Protein AF-A0A352X4L2-F1 (afdb_monomer)

Nearest PDB structures (foldseek):
  4y6t-assembly3_E  TM=3.479E-01  e=1.510E+00  Tobacco streak virus
  4y6t-assembly3_D  TM=3.682E-01  e=2.737E+00  Tobacco streak virus

Radius of gyration: 12.98 Å; Cα contacts (8 Å, |Δi|>4): 148; chains: 1; bounding box: 24×40×30 Å

pLDDT: mean 86.67, std 12.31, range [39.38, 95.94]

Sequence (85 aa):
MATTTTATKTLRVISKTPFKDNTAQLQDLTEDAKSKLLYFSPETIFKVTVDPKIQDQHYRFTLADGQKINGKTTWFVFKDHVKIE

Mean predicted aligned error: 5.45 Å

Structure (mmCIF, N/CA/C/O backbone):
data_AF-A0A352X4L2-F1
#
_entry.id   AF-A0A352X4L2-F1
#
loop_
_atom_site.group_PDB
_atom_site.id
_atom_site.type_symbol
_atom_site.label_atom_id
_atom_site.label_alt_id
_atom_site.label_comp_id
_atom_site.label_asym_id
_atom_site.label_entity_id
_atom_site.label_seq_id
_atom_site.pdbx_PDB_ins_code
_atom_site.Cartn_x
_atom_site.Cartn_y
_atom_site.Cartn_z
_atom_site.occupancy
_atom_site.B_iso_or_equiv
_atom_site.auth_seq_id
_atom_site.auth_comp_id
_atom_site.auth_asym_id
_atom_site.auth_atom_id
_atom_site.pdbx_PDB_model_num
ATOM 1 N N . MET A 1 1 ? -3.446 29.346 8.754 1.00 39.75 1 MET A N 1
ATOM 2 C CA . MET A 1 1 ? -2.871 28.358 7.816 1.00 39.75 1 MET A CA 1
ATOM 3 C C . MET A 1 1 ? -3.608 27.051 8.038 1.00 39.75 1 MET A C 1
ATOM 5 O O . MET A 1 1 ? -3.627 26.589 9.170 1.00 39.75 1 MET A O 1
ATOM 9 N N . ALA A 1 2 ? -4.306 26.521 7.033 1.00 40.06 2 ALA A N 1
ATOM 10 C CA . ALA A 1 2 ? -5.047 25.273 7.189 1.00 40.06 2 ALA A CA 1
ATOM 11 C C . ALA A 1 2 ? -4.050 24.109 7.219 1.00 40.06 2 ALA A C 1
ATOM 13 O O . ALA A 1 2 ? -3.481 23.747 6.193 1.00 40.06 2 ALA A O 1
ATOM 14 N N . THR A 1 3 ? -3.802 23.546 8.398 1.00 39.38 3 THR A N 1
ATOM 15 C CA . THR A 1 3 ? -3.144 22.247 8.519 1.00 39.38 3 THR A CA 1
ATOM 16 C C . THR A 1 3 ? -4.140 21.210 8.019 1.00 39.38 3 THR A C 1
ATOM 18 O O . THR A 1 3 ? -5.029 20.790 8.756 1.00 39.38 3 THR A O 1
ATOM 21 N N . THR A 1 4 ? -4.058 20.829 6.745 1.00 47.03 4 THR A N 1
ATOM 22 C CA . THR A 1 4 ? -4.693 19.595 6.276 1.00 47.03 4 THR A CA 1
ATOM 23 C C . THR A 1 4 ? -3.996 18.443 6.979 1.00 47.03 4 THR A C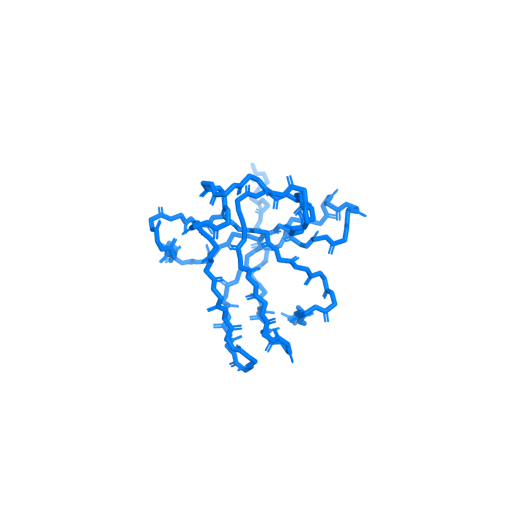 1
ATOM 25 O O . THR A 1 4 ? -2.981 17.934 6.512 1.00 47.03 4 THR A O 1
ATOM 28 N N . THR A 1 5 ? -4.504 18.081 8.154 1.00 52.16 5 THR A N 1
ATOM 29 C CA . THR A 1 5 ? -4.130 16.864 8.860 1.00 52.16 5 THR A CA 1
ATOM 30 C C . THR A 1 5 ? -4.603 15.711 7.988 1.00 52.16 5 THR A C 1
ATOM 32 O O . THR A 1 5 ? -5.777 15.346 8.013 1.00 52.16 5 THR A O 1
ATOM 35 N N . THR A 1 6 ? -3.726 15.184 7.133 1.00 65.06 6 THR A N 1
ATOM 36 C CA . THR A 1 6 ? -4.031 13.968 6.381 1.00 65.06 6 THR A CA 1
ATOM 37 C C . THR A 1 6 ? -4.199 12.857 7.407 1.00 65.06 6 THR A C 1
ATOM 39 O O . THR A 1 6 ? -3.217 12.391 7.984 1.00 65.06 6 THR A O 1
ATOM 42 N N . ALA A 1 7 ? -5.450 12.503 7.701 1.00 80.56 7 ALA A N 1
ATOM 43 C CA . ALA A 1 7 ? -5.769 11.504 8.706 1.00 80.56 7 ALA A CA 1
ATOM 44 C C . ALA A 1 7 ? -5.060 10.190 8.365 1.00 80.56 7 ALA A C 1
ATOM 46 O O . ALA A 1 7 ? -5.139 9.694 7.236 1.00 80.56 7 ALA A O 1
ATOM 47 N N . THR A 1 8 ? -4.340 9.652 9.342 1.00 89.56 8 THR A N 1
ATOM 48 C CA . THR A 1 8 ? -3.700 8.350 9.221 1.00 89.56 8 THR A CA 1
ATOM 49 C C . THR A 1 8 ? -4.773 7.269 9.224 1.00 89.56 8 THR A C 1
ATOM 51 O O . THR A 1 8 ? -5.715 7.321 10.011 1.00 89.56 8 THR A O 1
ATOM 54 N N . LYS A 1 9 ? -4.622 6.294 8.337 1.00 92.69 9 LYS A N 1
ATOM 55 C CA . LYS A 1 9 ? -5.485 5.128 8.178 1.00 92.69 9 LYS A CA 1
ATOM 56 C C . LYS A 1 9 ? -4.687 3.850 8.362 1.00 92.69 9 LYS A C 1
ATOM 58 O O . LYS A 1 9 ? -3.454 3.854 8.277 1.00 92.69 9 LYS A O 1
ATOM 63 N N . THR A 1 10 ? -5.397 2.755 8.572 1.00 94.50 10 THR A N 1
ATOM 64 C CA . THR A 1 10 ? -4.804 1.423 8.617 1.00 94.50 10 THR A CA 1
ATOM 65 C C . THR A 1 10 ? -4.964 0.766 7.253 1.00 94.50 10 THR A C 1
ATOM 67 O O . THR A 1 10 ? -6.072 0.655 6.740 1.00 94.50 10 THR A O 1
ATOM 70 N N . LEU A 1 11 ? -3.858 0.339 6.648 1.00 94.31 11 LEU A N 1
ATOM 71 C CA . LEU A 1 11 ? -3.847 -0.468 5.432 1.00 94.31 11 LEU A CA 1
ATOM 72 C C . LEU A 1 11 ? -3.527 -1.906 5.816 1.00 94.31 11 LEU A C 1
ATOM 74 O O . LEU A 1 11 ? -2.419 -2.201 6.262 1.00 94.31 11 LEU A O 1
ATOM 78 N N . ARG A 1 12 ? -4.498 -2.795 5.633 1.00 95.75 12 ARG A N 1
ATOM 79 C CA . ARG A 1 12 ? -4.351 -4.237 5.827 1.00 95.75 12 ARG A CA 1
ATOM 80 C C . ARG A 1 12 ? -4.208 -4.915 4.476 1.00 95.75 12 ARG A C 1
ATOM 82 O O . ARG A 1 12 ? -5.068 -4.763 3.614 1.00 95.75 12 ARG A O 1
ATOM 89 N N . VAL A 1 13 ? -3.150 -5.693 4.300 1.00 95.44 13 VAL A N 1
ATOM 90 C CA . VAL A 1 13 ? -2.991 -6.578 3.145 1.00 95.44 13 VAL A CA 1
ATOM 91 C C . VAL A 1 13 ? -3.915 -7.779 3.328 1.00 95.44 13 VAL A C 1
ATOM 93 O O . VAL A 1 13 ? -3.821 -8.474 4.334 1.00 95.44 13 VAL A O 1
ATOM 96 N N . ILE A 1 14 ? -4.815 -8.022 2.377 1.00 95.94 14 ILE A N 1
ATOM 97 C CA . ILE A 1 14 ? -5.774 -9.145 2.416 1.00 95.94 14 ILE A CA 1
ATOM 98 C C . ILE A 1 14 ? -5.436 -10.239 1.394 1.00 95.94 14 ILE A C 1
ATOM 100 O O . ILE A 1 14 ? -5.901 -11.366 1.519 1.00 95.94 14 ILE A O 1
ATOM 104 N N . SER A 1 15 ? -4.583 -9.930 0.415 1.00 94.69 15 SER A N 1
ATOM 105 C CA . SER A 1 15 ? -4.045 -10.879 -0.562 1.00 94.69 15 SER A CA 1
ATOM 106 C C . SER A 1 15 ? -2.559 -10.615 -0.784 1.00 94.69 15 SER A C 1
ATOM 108 O O . SER A 1 15 ? -2.114 -9.470 -0.700 1.00 94.69 15 SER A O 1
ATOM 110 N N . LYS A 1 16 ? -1.775 -11.663 -1.078 1.00 93.69 16 LYS A N 1
ATOM 111 C CA . LYS A 1 16 ? -0.338 -11.517 -1.342 1.00 93.69 16 LYS A CA 1
ATOM 112 C C . LYS A 1 16 ? -0.138 -10.562 -2.517 1.00 93.69 16 LYS A C 1
ATOM 114 O O . LYS A 1 16 ? -0.525 -10.869 -3.641 1.00 93.69 16 LYS A O 1
ATOM 119 N N . THR A 1 17 ? 0.502 -9.425 -2.269 1.00 93.88 17 THR A N 1
ATOM 120 C CA . THR A 1 17 ? 0.593 -8.352 -3.263 1.00 93.88 17 THR A CA 1
ATOM 121 C C . THR A 1 17 ? 1.951 -7.666 -3.230 1.00 93.88 17 THR A C 1
ATOM 123 O O . THR A 1 17 ? 2.523 -7.500 -2.150 1.00 93.88 17 THR A O 1
ATOM 126 N N . PRO A 1 18 ? 2.481 -7.243 -4.389 1.00 93.69 18 PRO A N 1
ATOM 127 C CA . PRO A 1 18 ? 3.652 -6.393 -4.417 1.00 93.69 18 PRO A CA 1
ATOM 128 C C . PRO A 1 18 ? 3.281 -4.939 -4.120 1.00 93.69 18 PRO A C 1
ATOM 130 O O . PRO A 1 18 ? 2.252 -4.438 -4.582 1.00 93.69 18 PRO A O 1
ATOM 133 N N . PHE A 1 19 ? 4.158 -4.252 -3.397 1.00 93.25 19 PHE A N 1
ATOM 134 C CA . PHE A 1 19 ? 4.210 -2.798 -3.362 1.00 93.25 19 PHE A CA 1
ATOM 135 C C . PHE A 1 19 ? 5.144 -2.311 -4.467 1.00 93.25 19 PHE A C 1
ATOM 137 O O . PHE A 1 19 ? 6.229 -2.861 -4.677 1.00 93.25 19 PHE A O 1
ATOM 144 N N . LYS A 1 20 ? 4.691 -1.283 -5.184 1.00 90.44 20 LYS A N 1
ATOM 145 C CA . LYS A 1 20 ? 5.323 -0.758 -6.399 1.00 90.44 20 LYS A CA 1
ATOM 146 C C . LYS A 1 20 ? 5.625 0.724 -6.265 1.00 90.44 20 LYS A C 1
ATOM 148 O O . LYS A 1 20 ? 4.987 1.419 -5.480 1.00 90.44 20 LYS A O 1
ATOM 153 N N . ASP A 1 21 ? 6.562 1.221 -7.062 1.00 87.81 21 ASP A N 1
ATOM 154 C CA . ASP A 1 21 ? 6.843 2.660 -7.177 1.00 87.81 21 ASP A CA 1
ATOM 155 C C . ASP A 1 21 ? 6.007 3.376 -8.246 1.00 87.81 21 ASP A C 1
ATOM 157 O O . ASP A 1 21 ? 6.081 4.598 -8.360 1.00 87.81 21 ASP A O 1
ATOM 161 N N . ASN A 1 22 ? 5.176 2.637 -8.981 1.00 84.06 22 ASN A N 1
ATOM 162 C CA . ASN A 1 22 ? 4.309 3.160 -10.029 1.00 84.06 22 ASN A CA 1
ATOM 163 C C . ASN A 1 22 ? 2.984 2.373 -10.116 1.00 84.06 22 ASN A C 1
ATOM 165 O O . ASN A 1 22 ? 2.802 1.345 -9.456 1.00 84.06 22 ASN A O 1
ATOM 169 N N . THR A 1 23 ? 2.056 2.865 -10.940 1.00 83.75 23 THR A N 1
ATOM 170 C CA . THR A 1 23 ? 0.726 2.272 -11.173 1.00 8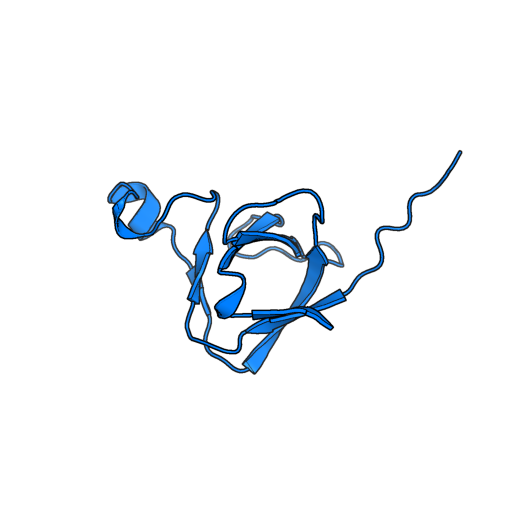3.75 23 THR A CA 1
ATOM 171 C C . THR A 1 23 ? 0.688 1.260 -12.322 1.00 83.75 23 THR A C 1
ATOM 173 O O . THR A 1 23 ? -0.384 0.748 -12.631 1.00 83.75 23 THR A O 1
ATOM 176 N N . ALA A 1 24 ? 1.813 0.954 -12.977 1.00 85.12 24 ALA A N 1
ATOM 177 C CA . ALA A 1 24 ? 1.813 0.038 -14.116 1.00 85.12 24 ALA A CA 1
ATOM 178 C C . ALA A 1 24 ? 1.413 -1.378 -13.680 1.00 85.12 24 ALA A C 1
ATOM 180 O O . ALA A 1 24 ? 1.773 -1.842 -12.591 1.00 85.12 24 ALA A O 1
ATOM 181 N N . GLN A 1 25 ? 0.657 -2.078 -14.523 1.00 83.75 25 GLN A N 1
ATOM 182 C CA . GLN A 1 25 ? 0.294 -3.473 -14.283 1.00 83.75 25 GLN A CA 1
ATOM 183 C C . GLN A 1 25 ? 1.550 -4.352 -14.288 1.00 83.75 25 GLN A C 1
ATOM 185 O O . GLN A 1 25 ? 2.549 -4.027 -14.925 1.00 83.75 25 GLN A O 1
ATOM 190 N N . LEU A 1 26 ? 1.518 -5.481 -13.571 1.00 85.12 26 LEU A N 1
ATOM 191 C CA . LEU A 1 26 ? 2.708 -6.332 -13.410 1.00 85.12 26 LEU A CA 1
ATOM 192 C C . LEU A 1 26 ? 3.254 -6.865 -14.740 1.00 85.12 26 LEU A C 1
ATOM 194 O O . LEU A 1 26 ? 4.462 -7.060 -14.870 1.00 85.12 26 LEU A O 1
ATOM 198 N N . GLN A 1 27 ? 2.376 -7.089 -15.716 1.00 85.88 27 GLN A N 1
ATOM 199 C CA . GLN A 1 27 ? 2.747 -7.548 -17.053 1.00 85.88 27 GLN A CA 1
ATOM 200 C C . GLN A 1 27 ? 3.537 -6.496 -17.846 1.00 85.88 27 GLN A C 1
ATOM 202 O O . GLN A 1 27 ? 4.435 -6.871 -18.594 1.00 85.88 27 GLN A O 1
ATOM 207 N N . ASP A 1 28 ? 3.269 -5.208 -17.610 1.00 87.75 28 ASP A N 1
ATOM 208 C CA . ASP A 1 28 ? 3.869 -4.075 -18.326 1.00 87.75 28 ASP A CA 1
ATOM 209 C C . ASP A 1 28 ? 5.155 -3.555 -17.65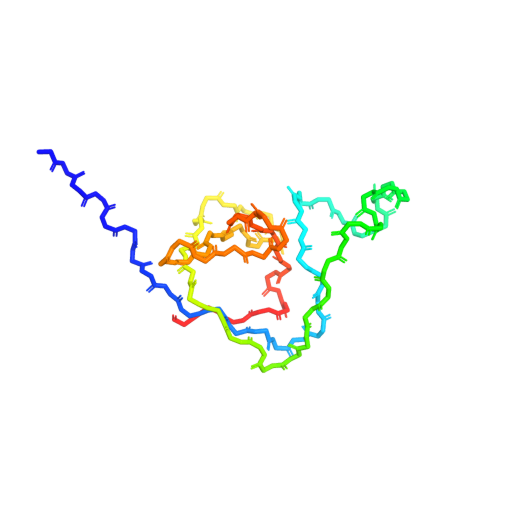9 1.00 87.75 28 ASP A C 1
ATOM 211 O O . ASP A 1 28 ? 5.805 -2.638 -18.159 1.00 87.75 28 ASP A O 1
ATOM 215 N N . LEU A 1 29 ? 5.545 -4.127 -16.514 1.00 87.44 29 LEU A N 1
ATOM 216 C CA . LEU A 1 29 ? 6.796 -3.781 -15.846 1.00 87.44 29 LEU A CA 1
ATOM 217 C C . LEU A 1 29 ? 8.005 -4.379 -16.575 1.00 87.44 29 LEU A C 1
ATOM 219 O O . LEU A 1 29 ? 8.031 -5.570 -16.904 1.00 87.44 29 LEU A O 1
ATOM 223 N N . THR A 1 30 ? 9.051 -3.565 -16.719 1.00 90.12 30 THR A N 1
ATOM 224 C CA . THR A 1 30 ? 10.386 -4.020 -17.130 1.00 90.12 30 THR A CA 1
ATOM 225 C C . THR A 1 30 ? 10.971 -4.998 -16.106 1.00 90.12 30 THR A C 1
ATOM 227 O O . THR A 1 30 ? 10.560 -5.020 -14.943 1.00 90.12 30 THR A O 1
ATOM 230 N N . GLU A 1 31 ? 11.958 -5.803 -16.505 1.00 88.19 31 GLU A N 1
ATOM 231 C CA . GLU A 1 31 ? 12.616 -6.747 -15.586 1.00 88.19 31 GLU A CA 1
ATOM 232 C C . GLU A 1 31 ? 13.280 -6.044 -14.392 1.00 88.19 31 GLU A C 1
ATOM 234 O O . GLU A 1 31 ? 13.148 -6.500 -13.256 1.00 88.19 31 GLU A O 1
ATOM 239 N N . ASP A 1 32 ? 13.900 -4.882 -14.618 1.00 87.56 32 ASP A N 1
ATOM 240 C CA . ASP A 1 32 ? 14.461 -4.045 -13.547 1.00 87.56 32 ASP A CA 1
ATOM 241 C C . ASP A 1 32 ? 13.383 -3.599 -12.541 1.00 87.56 32 ASP A C 1
ATOM 243 O O . ASP A 1 32 ? 13.582 -3.693 -11.328 1.00 87.56 32 ASP A O 1
ATOM 247 N N . ALA A 1 33 ? 12.208 -3.178 -13.021 1.00 86.25 33 ALA A N 1
ATOM 248 C CA . ALA A 1 33 ? 11.107 -2.790 -12.146 1.00 86.25 33 ALA A CA 1
ATOM 249 C C . ALA A 1 33 ? 10.523 -3.997 -11.392 1.00 86.25 33 ALA A C 1
ATOM 251 O O . ALA A 1 33 ? 10.208 -3.891 -10.206 1.00 86.25 33 ALA A O 1
ATOM 252 N N . LYS A 1 34 ? 10.439 -5.167 -12.042 1.00 87.25 34 LYS A N 1
ATOM 253 C CA . LYS A 1 34 ? 10.023 -6.428 -11.403 1.00 87.25 34 LYS A C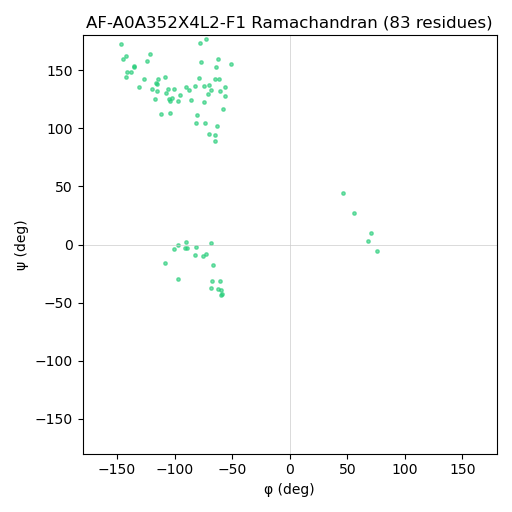A 1
ATOM 254 C C . LYS A 1 34 ? 10.978 -6.846 -10.284 1.00 87.25 34 LYS A C 1
ATOM 256 O O . LYS A 1 34 ? 10.516 -7.290 -9.235 1.00 87.25 34 LYS A O 1
ATOM 261 N N . SER A 1 35 ? 12.283 -6.638 -10.461 1.00 86.75 35 SER A N 1
ATOM 262 C CA . SER A 1 35 ? 13.290 -6.923 -9.431 1.00 86.75 35 SER A CA 1
ATOM 263 C C . SER A 1 35 ? 13.178 -6.019 -8.196 1.00 86.75 35 SER A C 1
ATOM 265 O O . SER A 1 35 ? 13.741 -6.347 -7.152 1.00 86.75 35 SER A O 1
ATOM 267 N N . LYS A 1 36 ? 12.476 -4.883 -8.292 1.00 85.69 36 LYS A N 1
ATOM 268 C CA . LYS A 1 36 ? 12.284 -3.917 -7.195 1.00 85.69 36 LYS A CA 1
ATOM 269 C C . LYS A 1 36 ? 10.961 -4.106 -6.449 1.00 85.69 36 LYS A C 1
ATOM 271 O O . LYS A 1 36 ? 10.688 -3.369 -5.499 1.00 85.69 36 LYS A O 1
ATOM 276 N N . LEU A 1 37 ? 10.144 -5.077 -6.864 1.00 89.25 37 LEU A N 1
ATOM 277 C CA . LEU A 1 37 ? 8.871 -5.390 -6.224 1.00 89.25 37 LEU A CA 1
ATOM 278 C C . LEU A 1 37 ? 9.088 -5.975 -4.832 1.00 89.25 37 LEU A C 1
ATOM 280 O O . LEU A 1 37 ? 9.857 -6.916 -4.646 1.00 89.25 37 LEU A O 1
ATOM 284 N N . LEU A 1 38 ? 8.339 -5.459 -3.863 1.00 91.44 38 LEU A N 1
ATOM 285 C CA . LEU A 1 38 ? 8.349 -5.966 -2.495 1.00 91.44 38 LEU A CA 1
ATOM 286 C C . LEU A 1 38 ? 7.012 -6.619 -2.197 1.00 91.44 38 LEU A C 1
ATOM 288 O O . LEU A 1 38 ? 5.990 -5.942 -2.150 1.00 91.44 38 LEU A O 1
ATOM 292 N N . TYR A 1 39 ? 7.017 -7.937 -2.026 1.00 93.38 39 TYR A N 1
ATOM 293 C CA . TYR A 1 39 ? 5.803 -8.701 -1.769 1.00 93.38 39 TYR A CA 1
ATOM 294 C C . TYR A 1 39 ? 5.491 -8.752 -0.281 1.00 93.38 39 TYR A C 1
ATOM 296 O O . TYR A 1 39 ? 6.348 -9.098 0.529 1.00 93.38 39 TYR A O 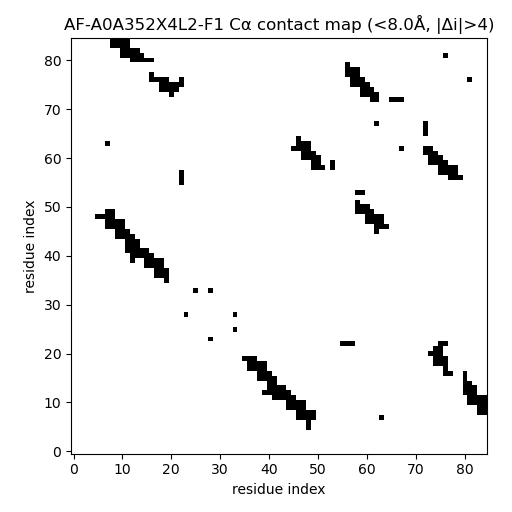1
ATOM 304 N N . PHE A 1 40 ? 4.233 -8.483 0.048 1.00 93.44 40 PHE A N 1
ATOM 305 C CA . PHE A 1 40 ? 3.711 -8.581 1.402 1.00 93.44 40 PHE A CA 1
ATOM 306 C C . PHE A 1 40 ? 2.641 -9.660 1.475 1.00 93.44 40 PHE A C 1
ATOM 308 O O . PHE A 1 40 ? 1.828 -9.813 0.559 1.00 93.44 40 PHE A O 1
ATOM 315 N N . SER A 1 41 ? 2.672 -10.428 2.560 1.00 93.50 41 SER A N 1
ATOM 316 C CA . SER A 1 41 ? 1.689 -11.471 2.840 1.00 93.50 41 SER A CA 1
ATOM 317 C C . SER A 1 41 ? 0.380 -10.864 3.356 1.00 93.50 41 SER A C 1
ATOM 319 O O . SER A 1 41 ? 0.400 -9.762 3.917 1.00 93.50 41 SER A O 1
ATOM 321 N N . PRO A 1 42 ? -0.752 -11.576 3.220 1.00 94.19 42 PRO A N 1
ATOM 322 C CA . PRO A 1 42 ? -1.982 -11.232 3.927 1.00 94.19 42 PRO A CA 1
ATOM 323 C C . PRO A 1 42 ? -1.742 -11.046 5.428 1.00 94.19 42 PRO A C 1
ATOM 325 O O . PRO A 1 42 ? -0.784 -11.592 5.974 1.00 94.19 42 PRO A O 1
ATOM 328 N N . GLU A 1 43 ? -2.607 -10.273 6.079 1.00 92.00 43 GLU A N 1
ATOM 329 C CA . GLU A 1 43 ? -2.522 -9.884 7.493 1.00 92.00 43 GLU A CA 1
ATOM 330 C C . GLU A 1 43 ? -1.354 -8.947 7.839 1.00 92.00 43 GLU A C 1
ATOM 332 O O . GLU A 1 43 ? -1.211 -8.537 8.990 1.00 92.00 43 GLU A O 1
ATOM 337 N N . THR A 1 44 ? -0.557 -8.519 6.852 1.00 94.12 44 THR A N 1
ATOM 338 C CA . THR A 1 44 ? 0.405 -7.428 7.057 1.00 94.12 44 THR A CA 1
ATOM 339 C C . THR A 1 44 ? -0.346 -6.104 7.192 1.00 94.12 44 THR A C 1
ATOM 341 O O . THR A 1 44 ? -1.177 -5.767 6.347 1.00 94.12 44 THR A O 1
ATOM 344 N N . ILE A 1 45 ? -0.041 -5.339 8.240 1.00 93.81 45 ILE A N 1
ATOM 345 C CA . ILE A 1 45 ? -0.729 -4.087 8.566 1.00 93.81 45 ILE A CA 1
ATOM 346 C C . ILE A 1 45 ? 0.261 -2.922 8.549 1.00 93.81 45 ILE A C 1
ATOM 348 O O . ILE A 1 45 ? 1.334 -2.998 9.146 1.00 93.81 45 ILE A O 1
ATOM 352 N N . PHE A 1 46 ? -0.132 -1.820 7.913 1.00 93.44 46 PHE A N 1
ATOM 353 C CA . PHE A 1 46 ? 0.629 -0.577 7.856 1.00 93.44 46 PHE A CA 1
ATOM 354 C C . PHE A 1 46 ? -0.220 0.602 8.318 1.00 93.44 46 PHE A C 1
ATOM 356 O O . PHE A 1 46 ? -1.398 0.703 7.976 1.00 93.44 46 PHE A O 1
ATOM 363 N N . LYS A 1 47 ? 0.398 1.545 9.032 1.00 94.44 47 LYS A N 1
ATOM 364 C CA . LYS A 1 47 ? -0.181 2.876 9.217 1.00 94.44 47 LYS A CA 1
ATOM 365 C C . LYS A 1 47 ? 0.213 3.740 8.036 1.00 94.44 47 LYS A C 1
ATOM 367 O O . LYS A 1 47 ? 1.397 3.875 7.728 1.00 94.44 47 LYS A O 1
ATOM 372 N N . VAL A 1 48 ? -0.774 4.304 7.354 1.00 94.31 48 VAL A N 1
ATOM 373 C CA . VAL A 1 48 ? -0.547 5.027 6.106 1.00 94.31 48 VAL A CA 1
ATOM 374 C C . VAL A 1 48 ? -1.433 6.254 5.996 1.00 94.31 48 VAL A C 1
ATOM 376 O O . VAL A 1 48 ? -2.464 6.374 6.642 1.00 94.31 48 VAL A O 1
ATOM 379 N N . THR A 1 49 ? -1.069 7.156 5.105 1.00 92.56 49 THR A N 1
ATOM 380 C CA . THR A 1 49 ? -1.975 8.151 4.535 1.00 92.56 49 THR A CA 1
ATOM 381 C C . THR A 1 49 ? -2.254 7.745 3.098 1.00 92.56 49 THR A C 1
ATOM 383 O O . THR A 1 49 ? -1.324 7.432 2.359 1.00 92.56 49 THR A O 1
ATOM 386 N N . VAL A 1 50 ? -3.523 7.695 2.701 1.00 90.06 50 VAL A N 1
ATOM 387 C CA . VAL A 1 50 ? -3.918 7.284 1.345 1.00 90.06 50 VAL A CA 1
ATOM 388 C C . VAL A 1 50 ? -4.226 8.527 0.524 1.00 90.06 50 VAL A C 1
ATOM 390 O O . VAL A 1 50 ? -4.933 9.414 0.996 1.00 90.06 50 VAL A O 1
ATOM 393 N N . ASP A 1 51 ? -3.704 8.590 -0.698 1.00 86.44 51 ASP A N 1
ATOM 394 C CA . ASP A 1 51 ? -4.015 9.650 -1.652 1.00 86.44 51 ASP A CA 1
ATOM 395 C C . ASP A 1 51 ? -5.362 9.337 -2.334 1.00 86.44 51 ASP A C 1
ATOM 397 O O . ASP A 1 51 ? -5.451 8.369 -3.099 1.00 86.44 51 ASP A O 1
ATOM 401 N N . PRO A 1 52 ? -6.430 10.114 -2.070 1.00 74.06 52 PRO A N 1
ATOM 402 C CA . PRO A 1 52 ? -7.758 9.827 -2.602 1.00 74.06 52 PRO A CA 1
ATOM 403 C C . PRO A 1 52 ? -7.893 10.171 -4.091 1.00 74.06 52 PRO A C 1
ATOM 405 O O . PRO A 1 52 ? -8.904 9.832 -4.699 1.00 74.06 52 PRO A O 1
ATOM 408 N N . LYS A 1 53 ? -6.914 10.862 -4.694 1.00 74.62 53 LYS A N 1
ATOM 409 C CA . LYS A 1 53 ? -7.019 11.362 -6.073 1.00 74.62 53 LYS A CA 1
ATOM 410 C C . LYS A 1 53 ? -6.690 10.305 -7.125 1.00 74.62 53 LYS A C 1
ATOM 412 O O . LYS A 1 53 ? -6.905 10.551 -8.311 1.00 74.62 53 LYS A O 1
ATOM 417 N N . ILE A 1 54 ? -6.186 9.135 -6.725 1.00 74.00 54 ILE A N 1
ATOM 418 C CA . ILE A 1 54 ? -5.871 8.064 -7.673 1.00 74.00 54 ILE A CA 1
ATOM 419 C C . ILE A 1 54 ? -7.138 7.280 -8.022 1.00 74.00 54 ILE A C 1
ATOM 421 O O . ILE A 1 54 ? -7.622 6.441 -7.256 1.00 74.00 54 ILE A O 1
ATOM 425 N N . GLN A 1 55 ? -7.651 7.545 -9.223 1.00 66.88 55 GLN A N 1
ATOM 426 C CA . GLN A 1 55 ? -8.799 6.842 -9.808 1.00 66.88 55 GLN A CA 1
ATOM 427 C C . GLN A 1 55 ? -8.428 5.501 -10.463 1.00 66.88 55 GLN A C 1
ATOM 429 O O . GLN A 1 55 ? -9.307 4.774 -10.908 1.00 66.88 55 GLN A O 1
ATOM 434 N N . ASP A 1 56 ? -7.144 5.148 -10.481 1.00 79.38 56 ASP A N 1
ATOM 435 C CA . ASP A 1 56 ? -6.643 3.900 -11.058 1.00 79.38 56 ASP A CA 1
ATOM 436 C C . ASP A 1 56 ? -6.991 2.662 -10.198 1.00 79.38 56 ASP A C 1
ATOM 438 O O . ASP A 1 56 ? -7.524 2.789 -9.095 1.00 79.38 56 ASP A O 1
ATOM 442 N N . GLN A 1 57 ? -6.649 1.453 -10.650 1.00 87.50 57 GLN A N 1
ATOM 443 C CA . GLN A 1 57 ? -6.796 0.200 -9.888 1.00 87.50 57 GLN A CA 1
ATOM 444 C C . GLN A 1 57 ? -5.844 0.095 -8.680 1.00 87.50 57 GLN A C 1
ATOM 446 O O . GLN A 1 57 ? -5.848 -0.902 -7.958 1.00 87.50 57 GLN A O 1
ATOM 451 N N . HIS A 1 58 ? -5.034 1.125 -8.431 1.00 90.88 58 HIS A N 1
ATOM 452 C CA . HIS A 1 58 ? -4.065 1.174 -7.343 1.00 90.88 58 HIS A CA 1
ATOM 453 C C . HIS A 1 58 ? -4.406 2.252 -6.315 1.00 90.88 58 HIS A C 1
ATOM 455 O O . HIS A 1 58 ? -4.803 3.364 -6.661 1.00 90.88 58 HIS A O 1
ATOM 461 N N . TYR A 1 59 ? -4.181 1.959 -5.037 1.00 91.31 59 TYR A N 1
ATOM 462 C CA . TYR A 1 59 ? -3.997 2.993 -4.026 1.00 91.31 59 TYR A CA 1
ATOM 463 C C . TYR A 1 59 ? -2.555 3.476 -4.052 1.00 91.31 59 TYR A C 1
ATOM 465 O O . TYR A 1 59 ? -1.631 2.664 -4.065 1.00 91.31 59 TYR A O 1
ATOM 473 N N . ARG A 1 60 ? -2.366 4.794 -3.979 1.00 92.88 60 ARG A N 1
ATOM 474 C CA . ARG A 1 60 ? -1.104 5.391 -3.542 1.00 92.88 60 ARG A CA 1
ATOM 475 C C . ARG A 1 60 ? -1.215 5.699 -2.067 1.00 92.88 60 ARG A C 1
ATOM 477 O O . ARG A 1 60 ? -2.156 6.369 -1.643 1.00 92.88 60 ARG A O 1
ATOM 484 N N . PHE A 1 61 ? -0.242 5.247 -1.300 1.00 92.19 61 PHE A N 1
ATOM 485 C CA . PHE A 1 61 ? -0.191 5.523 0.121 1.00 92.19 61 PHE A CA 1
ATOM 486 C C . PHE A 1 61 ? 1.217 5.918 0.546 1.00 92.19 61 PHE A C 1
ATOM 488 O O . PHE A 1 61 ? 2.208 5.537 -0.077 1.00 92.19 61 PHE A O 1
ATOM 495 N N . THR A 1 62 ? 1.294 6.699 1.615 1.00 93.75 62 THR A N 1
ATOM 496 C CA . THR A 1 62 ? 2.542 7.081 2.267 1.00 93.75 62 THR A CA 1
ATOM 497 C C . THR A 1 62 ? 2.534 6.515 3.674 1.00 93.75 62 THR A C 1
ATOM 499 O O . THR A 1 62 ? 1.595 6.762 4.429 1.00 93.75 62 THR A O 1
ATOM 502 N N . LEU A 1 63 ? 3.564 5.749 4.016 1.00 93.25 63 LEU A N 1
ATOM 503 C CA . LEU A 1 63 ? 3.776 5.215 5.356 1.00 93.25 63 LEU A CA 1
ATOM 504 C C . LEU A 1 63 ? 3.816 6.355 6.383 1.00 93.25 63 LEU A C 1
ATOM 506 O O . LEU A 1 63 ? 4.428 7.401 6.150 1.00 93.25 63 LEU A O 1
ATOM 510 N N . ALA A 1 64 ? 3.124 6.160 7.498 1.00 92.25 64 ALA A N 1
ATOM 511 C CA . ALA A 1 64 ? 3.046 7.132 8.578 1.00 92.25 64 ALA A CA 1
ATOM 512 C C . ALA A 1 64 ? 4.315 7.125 9.442 1.00 92.25 64 ALA A C 1
ATOM 514 O O . ALA A 1 64 ? 5.195 6.283 9.270 1.00 92.25 64 ALA A O 1
ATOM 515 N N . ASP A 1 65 ? 4.409 8.077 10.374 1.00 87.00 65 ASP A N 1
ATOM 516 C CA . ASP A 1 65 ? 5.415 8.078 11.447 1.00 87.00 65 ASP A CA 1
ATOM 517 C C . ASP A 1 65 ? 6.879 7.993 10.958 1.00 87.00 65 ASP A C 1
ATOM 519 O O . ASP A 1 65 ? 7.762 7.488 11.646 1.00 87.00 65 ASP A O 1
ATOM 523 N N . GLY A 1 66 ? 7.152 8.464 9.734 1.00 83.56 66 GLY A N 1
ATOM 524 C CA . GLY A 1 66 ? 8.484 8.407 9.123 1.00 83.56 66 GLY A CA 1
ATOM 525 C C . GLY A 1 66 ? 8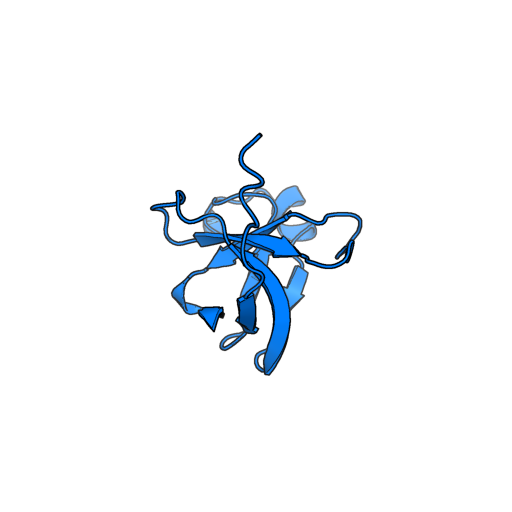.948 6.999 8.729 1.00 83.56 66 GLY A C 1
ATOM 526 O O . GLY A 1 66 ? 10.115 6.828 8.363 1.00 83.56 66 GLY A O 1
ATOM 527 N N . GLN A 1 67 ? 8.061 6.000 8.776 1.00 89.25 67 GLN A N 1
ATOM 528 C CA . GLN A 1 67 ? 8.370 4.626 8.397 1.00 89.25 67 GLN A CA 1
ATOM 529 C C . GLN A 1 67 ? 8.785 4.538 6.924 1.00 89.25 67 GLN A C 1
ATOM 531 O O . GLN A 1 67 ? 8.241 5.213 6.049 1.00 89.25 67 GLN A O 1
ATOM 536 N N . LYS A 1 68 ? 9.762 3.673 6.644 1.00 92.19 68 LYS A N 1
ATOM 537 C CA . LYS A 1 68 ? 10.284 3.427 5.298 1.00 92.19 68 LYS A CA 1
ATOM 538 C C . LYS A 1 68 ? 10.341 1.934 5.040 1.00 92.19 68 LYS A C 1
ATOM 540 O O . LYS A 1 68 ? 10.849 1.176 5.858 1.00 92.19 68 LYS A O 1
ATOM 545 N N . ILE A 1 69 ? 9.890 1.540 3.862 1.00 89.69 69 ILE A N 1
ATOM 546 C CA . ILE A 1 69 ? 10.131 0.215 3.301 1.00 89.69 69 ILE A CA 1
ATOM 547 C C . ILE A 1 69 ? 11.187 0.423 2.222 1.00 89.69 69 ILE A C 1
ATOM 549 O O . ILE A 1 69 ? 11.014 1.287 1.369 1.00 89.69 69 ILE A O 1
ATOM 553 N N . ASN A 1 70 ? 12.307 -0.300 2.283 1.00 88.62 70 ASN A N 1
ATOM 554 C CA . ASN A 1 70 ? 13.403 -0.195 1.309 1.00 88.62 70 ASN A CA 1
ATOM 555 C C . ASN A 1 70 ? 13.806 1.262 0.965 1.00 88.62 70 ASN A C 1
ATOM 557 O O . ASN A 1 70 ? 13.910 1.649 -0.197 1.00 88.62 70 ASN A O 1
ATOM 561 N N . GLY A 1 71 ? 13.924 2.113 1.99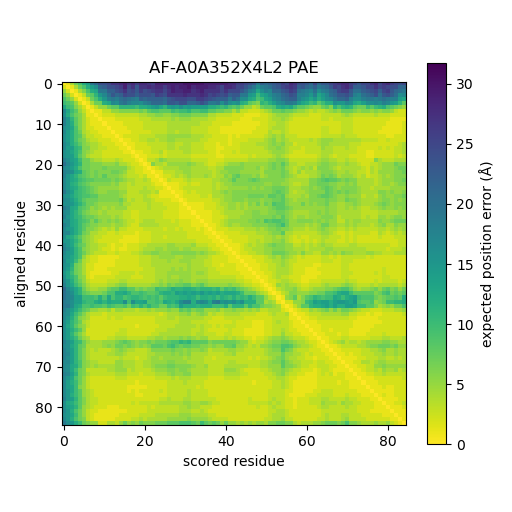1 1.00 89.06 71 GLY A N 1
ATOM 562 C CA . GLY A 1 71 ? 14.289 3.528 1.846 1.00 89.06 71 GLY A CA 1
ATOM 563 C C . GLY A 1 71 ? 13.190 4.465 1.319 1.00 89.06 71 GLY A C 1
ATOM 564 O O . GLY A 1 71 ? 13.390 5.679 1.341 1.00 89.06 71 GLY A O 1
ATOM 565 N N . LYS A 1 72 ? 12.023 3.951 0.910 1.00 89.62 72 LYS A N 1
ATOM 566 C CA . LYS A 1 72 ? 10.894 4.732 0.378 1.00 89.62 72 LYS A CA 1
ATOM 567 C C . LYS A 1 72 ? 9.725 4.788 1.365 1.00 89.62 72 LYS A C 1
ATOM 569 O O . LYS A 1 72 ? 9.412 3.810 2.044 1.00 89.62 72 LYS A O 1
ATOM 574 N N . THR A 1 73 ? 9.048 5.932 1.405 1.00 91.81 73 THR A N 1
ATOM 575 C CA . THR A 1 73 ? 7.841 6.156 2.222 1.00 91.81 73 THR A CA 1
ATOM 576 C C . THR A 1 73 ? 6.552 5.975 1.421 1.00 91.81 73 THR A C 1
ATOM 578 O O . THR A 1 73 ? 5.543 5.565 1.984 1.00 91.81 73 THR A O 1
ATOM 581 N N . THR A 1 74 ? 6.577 6.254 0.115 1.00 92.44 74 THR A N 1
ATOM 582 C CA . THR A 1 74 ? 5.399 6.216 -0.763 1.00 92.44 74 THR A CA 1
ATOM 583 C C . THR A 1 74 ? 5.425 4.996 -1.672 1.00 92.44 74 THR A C 1
ATOM 585 O O . THR A 1 74 ? 6.444 4.708 -2.300 1.00 92.44 74 THR A O 1
ATOM 588 N N . TRP A 1 75 ? 4.282 4.321 -1.76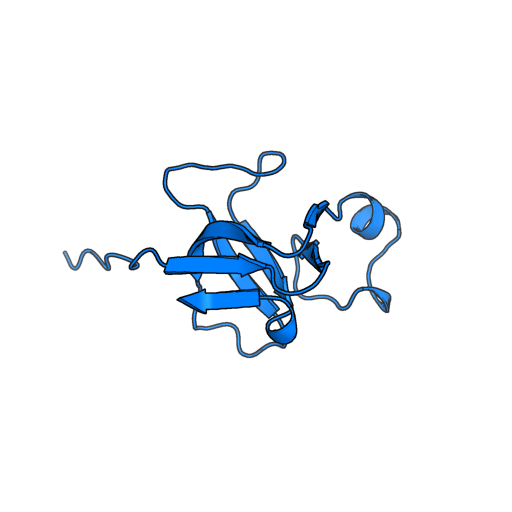4 1.00 93.31 75 TRP A N 1
ATOM 589 C CA . TRP A 1 75 ? 4.109 3.072 -2.495 1.00 93.31 75 TRP A CA 1
ATOM 590 C C . TRP A 1 75 ? 2.729 2.995 -3.149 1.00 93.31 75 TRP A C 1
ATOM 592 O O . TRP A 1 75 ? 1.786 3.686 -2.751 1.00 93.31 75 TRP A O 1
ATOM 602 N N . PHE A 1 76 ? 2.627 2.131 -4.154 1.00 93.00 76 PHE A N 1
ATOM 603 C CA . PHE A 1 76 ? 1.398 1.792 -4.854 1.00 93.00 76 PHE A CA 1
ATOM 604 C C . PHE A 1 76 ? 1.053 0.323 -4.622 1.00 93.00 76 PHE A C 1
ATOM 606 O O . PHE A 1 76 ? 1.928 -0.544 -4.678 1.00 93.00 76 PHE A O 1
ATOM 613 N N . VAL A 1 77 ? -0.226 0.040 -4.391 1.00 92.81 77 VAL A N 1
ATOM 614 C CA . VAL A 1 77 ? -0.748 -1.318 -4.195 1.00 92.81 77 VAL A CA 1
ATOM 615 C C . VAL A 1 77 ? -2.108 -1.461 -4.859 1.00 92.81 77 VAL A C 1
ATOM 617 O O . VAL A 1 77 ? -2.860 -0.495 -4.933 1.00 92.81 77 VAL A O 1
ATOM 620 N N . PHE A 1 78 ? -2.424 -2.655 -5.348 1.00 92.31 78 PHE A N 1
ATOM 621 C CA . PHE A 1 78 ? -3.726 -2.961 -5.934 1.00 92.31 78 PHE A CA 1
ATOM 622 C C . PHE A 1 78 ? -4.853 -2.771 -4.915 1.00 92.31 78 PHE A C 1
ATOM 624 O O . PHE A 1 78 ? -4.753 -3.263 -3.788 1.00 92.31 78 PHE A O 1
ATOM 631 N N . LYS A 1 79 ? -5.921 -2.070 -5.317 1.00 91.25 79 LYS A N 1
ATOM 632 C CA . LYS A 1 79 ? -7.071 -1.762 -4.452 1.00 91.25 79 LYS A CA 1
ATOM 633 C C . LYS A 1 79 ? -7.737 -3.033 -3.923 1.00 91.25 79 LYS A C 1
ATOM 635 O O . LYS A 1 79 ? -7.992 -3.112 -2.731 1.00 91.25 79 LYS A O 1
ATOM 640 N N . ASP A 1 80 ? -7.905 -4.050 -4.764 1.00 92.81 80 ASP A N 1
ATOM 641 C CA . ASP A 1 80 ? -8.537 -5.327 -4.400 1.00 92.81 80 ASP A CA 1
ATOM 642 C C . ASP A 1 80 ? -7.676 -6.239 -3.508 1.00 92.81 80 ASP A C 1
ATOM 644 O O . ASP A 1 80 ? -8.145 -7.264 -3.020 1.00 92.81 80 ASP A O 1
ATOM 648 N N . HIS A 1 81 ? -6.405 -5.896 -3.278 1.00 94.44 81 HIS A N 1
ATOM 649 C CA . HIS A 1 81 ? -5.503 -6.689 -2.436 1.00 94.44 81 HIS A CA 1
ATOM 650 C C . HIS A 1 81 ? -5.339 -6.125 -1.026 1.00 94.44 81 HIS A C 1
ATOM 652 O O . HIS A 1 81 ? -4.656 -6.734 -0.193 1.00 94.44 81 HIS A O 1
ATOM 658 N N . VAL A 1 82 ? -5.940 -4.968 -0.745 1.00 94.44 82 VAL A N 1
ATOM 659 C CA . VAL A 1 82 ? -5.837 -4.299 0.550 1.00 94.44 82 VAL A CA 1
ATOM 660 C C . VAL A 1 82 ? -7.191 -3.795 1.023 1.00 94.44 82 VAL A C 1
ATOM 662 O O . VAL A 1 82 ? -8.072 -3.471 0.236 1.00 94.44 82 VAL A O 1
ATOM 665 N N . LYS A 1 83 ? -7.336 -3.670 2.338 1.00 94.56 83 LYS A N 1
ATOM 666 C CA . LYS A 1 83 ? -8.455 -2.986 2.975 1.00 94.56 83 LYS A CA 1
ATOM 667 C C . LYS A 1 83 ? -7.926 -1.758 3.706 1.00 94.56 83 LYS A C 1
ATOM 669 O O . LYS A 1 83 ? -6.929 -1.851 4.421 1.00 94.56 83 LYS A O 1
ATOM 674 N N . ILE A 1 84 ? -8.584 -0.620 3.503 1.00 91.44 84 ILE A N 1
ATOM 675 C CA . ILE A 1 84 ? -8.283 0.627 4.208 1.00 91.44 84 ILE A CA 1
ATOM 676 C C . ILE A 1 84 ? -9.356 0.850 5.272 1.00 91.44 84 ILE A C 1
ATOM 678 O O . ILE A 1 84 ? -10.540 0.909 4.938 1.00 91.44 84 ILE A O 1
ATOM 682 N N . GLU A 1 85 ? -8.930 0.982 6.525 1.00 89.62 85 GLU A N 1
ATOM 683 C CA . GLU A 1 85 ? -9.773 1.187 7.712 1.00 89.62 85 GLU A CA 1
ATOM 684 C C . GLU A 1 85 ? -9.451 2.535 8.372 1.00 89.62 85 GLU A C 1
ATOM 686 O O . GLU A 1 85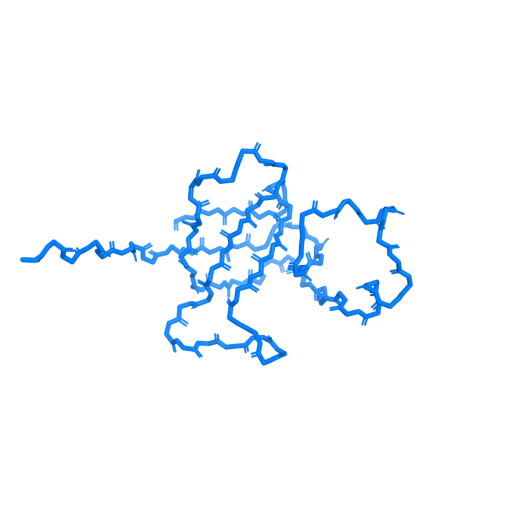 ? -8.247 2.858 8.542 1.00 89.62 85 GLU A O 1
#

Solvent-accessible surface area (backbone atoms only — not comparable to full-atom values): 5024 Å² total; per-residue (Å²): 130,87,80,79,75,74,66,76,33,40,40,33,27,71,37,76,40,52,40,31,92,56,86,71,54,80,87,77,48,51,71,73,58,56,73,65,50,47,75,42,54,50,80,43,72,45,55,22,31,72,52,84,83,53,85,61,74,33,42,40,34,31,43,41,97,83,42,60,60,95,89,38,43,62,39,22,33,53,46,94,30,42,47,82,88

Secondary structure (DSSP, 8-state):
--------EEEEE-S-EEEBSS---GGG--HHHHHT-EEE-TT-EEEEEEETT--SSEEEEEESTT--BTTBSEEEEEGGGEEE-

Foldseek 3Di:
DDPPPLDKKKKFFQAWWWWFPDQDDPVPDDPVRVVVTDTDHGRDMFTWRWDPPDPGQKIWIFGPPPDDDPNGRITIIGPVRIDID